Protein AF-A0A0K0GMZ4-F1 (afdb_monomer_lite)

Secondary structure (DSSP, 8-state):
-------SSHHHHHHHHHGGG----HHHHHHHHHHSPPPSS--PPP--

Foldseek 3Di:
DDDDDDDPDPVVVVVSVVCVVDDDDPVNVVVVCVVPPDDPDDDDDDPD

Structure (mmCIF, N/CA/C/O backbone):
data_AF-A0A0K0GMZ4-F1
#
_entry.id   AF-A0A0K0GMZ4-F1
#
loop_
_atom_site.group_PDB
_atom_site.id
_atom_site.type_symbol
_atom_site.label_atom_id
_atom_site.label_alt_id
_atom_site.label_comp_id
_atom_site.label_asym_id
_atom_site.label_entity_id
_atom_site.label_seq_id
_atom_site.pdbx_PDB_ins_code
_atom_site.Cartn_x
_atom_site.Cartn_y
_atom_site.Cartn_z
_atom_site.occupancy
_atom_site.B_iso_or_equiv
_atom_site.auth_seq_id
_atom_site.auth_comp_id
_atom_site.auth_asym_id
_atom_site.auth_atom_id
_atom_site.pdbx_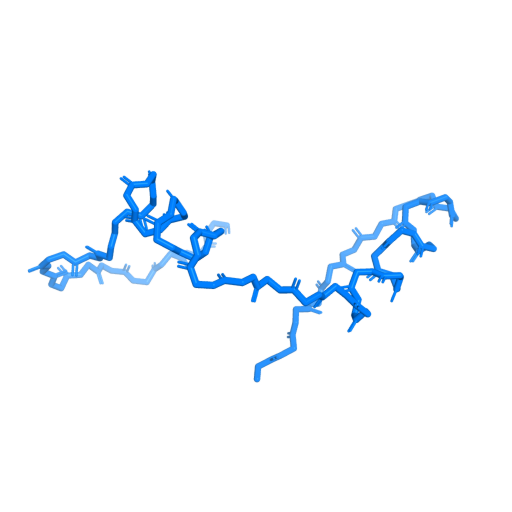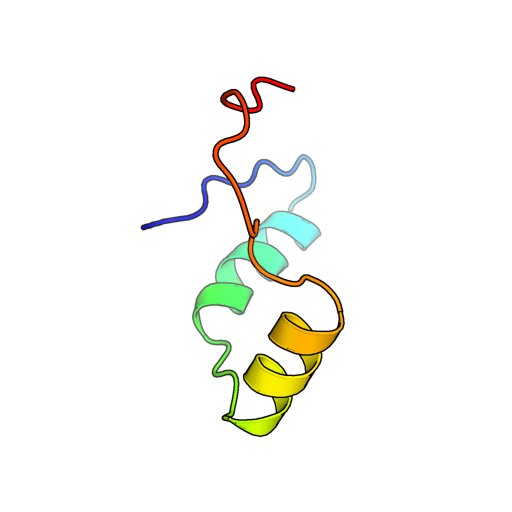PDB_model_num
ATOM 1 N N . MET A 1 1 ? -5.224 11.201 -0.727 1.00 51.22 1 MET A N 1
ATOM 2 C CA . MET A 1 1 ? -3.9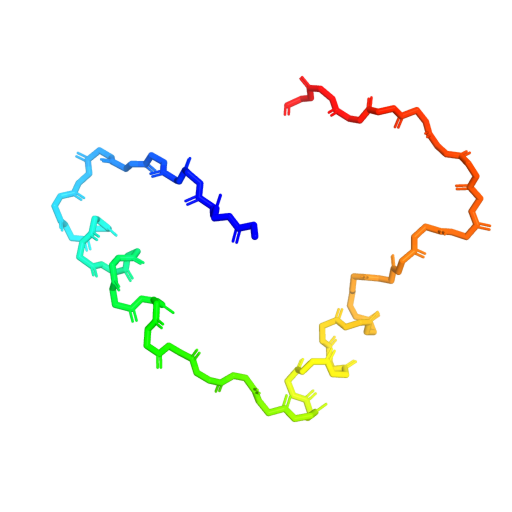59 10.739 -0.114 1.00 51.22 1 MET A CA 1
ATOM 3 C C . MET A 1 1 ? -3.129 10.114 -1.219 1.00 51.22 1 MET A C 1
ATOM 5 O O . MET A 1 1 ? -3.703 9.378 -2.008 1.00 51.22 1 MET A O 1
ATOM 9 N N . ILE A 1 2 ? -1.846 10.452 -1.332 1.00 74.38 2 ILE A N 1
ATOM 10 C CA . ILE A 1 2 ? -0.938 9.894 -2.347 1.00 74.38 2 ILE A CA 1
ATOM 11 C C . ILE A 1 2 ? 0.210 9.231 -1.582 1.00 74.38 2 ILE A C 1
ATOM 13 O O . ILE A 1 2 ? 0.794 9.871 -0.709 1.00 74.38 2 ILE A O 1
ATOM 17 N N . ALA A 1 3 ? 0.492 7.956 -1.856 1.00 89.19 3 ALA A N 1
ATOM 18 C CA . ALA A 1 3 ? 1.651 7.269 -1.291 1.00 89.19 3 ALA A CA 1
ATOM 19 C C . ALA A 1 3 ? 2.940 7.794 -1.951 1.00 89.19 3 ALA A C 1
ATOM 21 O O . ALA A 1 3 ? 2.987 7.943 -3.170 1.00 89.19 3 ALA A O 1
ATOM 22 N N . ILE A 1 4 ? 3.982 8.071 -1.159 1.00 90.19 4 ILE A N 1
ATOM 23 C CA . ILE A 1 4 ? 5.275 8.595 -1.636 1.00 90.19 4 ILE A CA 1
ATOM 24 C C . ILE A 1 4 ? 6.338 7.509 -1.439 1.00 90.19 4 ILE A C 1
ATOM 26 O O . ILE A 1 4 ? 7.148 7.561 -0.520 1.00 90.19 4 ILE A O 1
ATOM 30 N N . THR A 1 5 ? 6.275 6.460 -2.255 1.00 91.19 5 THR A N 1
ATOM 31 C CA . THR A 1 5 ? 7.187 5.310 -2.149 1.00 91.19 5 THR A CA 1
ATOM 32 C C . THR A 1 5 ? 8.537 5.606 -2.799 1.00 91.19 5 THR A C 1
ATOM 34 O O . THR A 1 5 ? 8.571 6.057 -3.945 1.00 91.19 5 THR A O 1
ATOM 37 N N . GLU A 1 6 ? 9.637 5.266 -2.131 1.00 90.94 6 GLU A N 1
ATOM 38 C CA . GLU A 1 6 ? 10.984 5.288 -2.714 1.00 90.94 6 GLU A CA 1
ATOM 39 C C . GLU A 1 6 ? 11.320 3.945 -3.385 1.00 90.94 6 GLU A C 1
ATOM 41 O O . GLU A 1 6 ? 10.914 2.880 -2.912 1.00 90.94 6 GLU A O 1
ATOM 46 N N . SER A 1 7 ? 12.090 3.967 -4.480 1.00 94.81 7 SER A N 1
ATOM 47 C CA . SER A 1 7 ? 12.740 2.750 -4.963 1.00 94.81 7 SER A CA 1
ATOM 48 C C . SER A 1 7 ? 14.061 2.986 -5.688 1.00 94.81 7 SER A C 1
ATOM 50 O O . SER A 1 7 ? 14.154 3.842 -6.562 1.00 94.81 7 SER A O 1
ATOM 52 N N . GLY A 1 8 ? 15.066 2.161 -5.375 1.00 94.69 8 GLY A N 1
ATOM 53 C CA . GLY A 1 8 ? 16.410 2.241 -5.958 1.00 94.69 8 GLY A CA 1
ATOM 54 C C . GLY A 1 8 ? 16.582 1.542 -7.312 1.00 94.69 8 GLY A C 1
ATOM 55 O O . GLY A 1 8 ? 17.662 1.607 -7.892 1.00 94.69 8 GLY A O 1
ATOM 56 N N . THR A 1 9 ? 15.555 0.857 -7.834 1.00 97.00 9 THR A N 1
ATOM 57 C CA . THR A 1 9 ? 15.633 0.173 -9.136 1.00 97.00 9 THR A CA 1
ATOM 58 C C . THR A 1 9 ? 14.556 0.658 -10.096 1.00 97.00 9 THR A C 1
ATOM 60 O O . THR A 1 9 ? 13.394 0.845 -9.735 1.00 97.00 9 THR A O 1
ATOM 63 N N . ALA A 1 10 ? 14.919 0.786 -11.373 1.00 96.25 10 ALA A N 1
ATOM 64 C CA . ALA A 1 10 ? 13.976 1.202 -12.409 1.00 96.25 10 ALA A CA 1
ATOM 65 C C . ALA A 1 10 ? 12.805 0.214 -12.583 1.00 96.25 10 ALA A C 1
ATOM 67 O O . ALA A 1 10 ? 11.717 0.611 -12.993 1.00 96.25 10 ALA A O 1
ATOM 68 N N . ALA A 1 11 ? 13.014 -1.071 -12.274 1.00 97.06 11 ALA A N 1
ATOM 69 C CA . ALA A 1 11 ? 11.958 -2.079 -12.317 1.00 97.06 11 ALA A CA 1
ATOM 70 C C . ALA A 1 11 ? 10.866 -1.801 -11.273 1.00 97.06 11 ALA A C 1
ATOM 72 O O . ALA A 1 11 ? 9.688 -1.769 -11.623 1.00 97.06 11 ALA A O 1
ATOM 73 N N . HIS A 1 12 ? 11.249 -1.524 -10.026 1.00 96.19 12 HIS A N 1
ATOM 74 C CA . HIS A 1 12 ? 10.295 -1.195 -8.969 1.00 96.19 12 HIS A CA 1
ATOM 75 C C . HIS A 1 12 ? 9.623 0.163 -9.185 1.00 96.19 12 HIS A C 1
ATOM 77 O O . HIS A 1 12 ? 8.428 0.279 -8.947 1.00 96.19 12 HIS A O 1
ATOM 83 N N . VAL A 1 13 ? 10.336 1.168 -9.708 1.00 95.94 13 VAL A N 1
ATOM 84 C CA . VAL A 1 13 ? 9.713 2.461 -10.058 1.00 95.94 13 VAL A CA 1
ATOM 85 C C . VAL A 1 13 ? 8.567 2.262 -11.056 1.00 95.94 13 VAL A C 1
ATOM 87 O O . VAL A 1 13 ? 7.481 2.809 -10.869 1.00 95.94 13 VAL A O 1
ATOM 90 N N . ARG A 1 14 ? 8.774 1.433 -12.088 1.00 96.56 14 ARG A N 1
ATOM 91 C CA . ARG A 1 14 ? 7.717 1.102 -13.056 1.00 96.56 14 ARG A CA 1
ATOM 92 C C . ARG A 1 14 ? 6.560 0.336 -12.414 1.00 96.56 14 ARG A C 1
ATOM 94 O O . ARG A 1 14 ? 5.413 0.623 -12.737 1.00 96.56 14 ARG A O 1
ATOM 101 N N . ALA A 1 15 ? 6.847 -0.598 -11.508 1.00 96.25 15 ALA A N 1
ATOM 102 C CA . ALA A 1 15 ? 5.811 -1.331 -10.782 1.00 96.25 15 ALA A CA 1
ATOM 103 C C . ALA A 1 15 ? 4.967 -0.403 -9.886 1.00 96.25 15 ALA A C 1
ATOM 105 O O . ALA A 1 15 ? 3.741 -0.456 -9.944 1.00 96.25 15 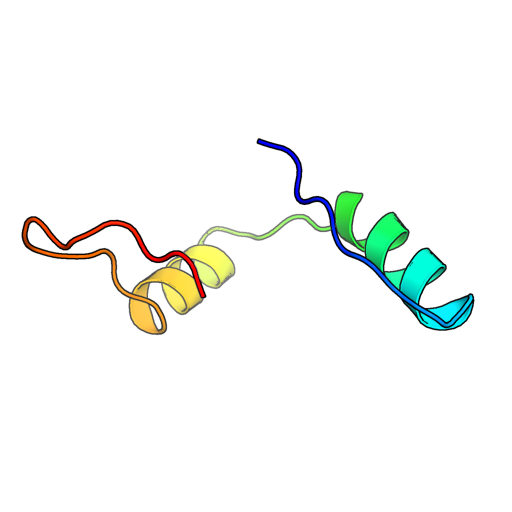ALA A O 1
ATOM 106 N N . ASN A 1 16 ? 5.603 0.505 -9.136 1.00 94.81 16 ASN A N 1
ATOM 107 C CA . ASN A 1 16 ? 4.915 1.491 -8.296 1.00 94.81 16 ASN A CA 1
ATOM 108 C C . ASN A 1 16 ? 4.023 2.416 -9.136 1.00 94.81 16 ASN A C 1
ATOM 110 O O . ASN A 1 16 ? 2.896 2.702 -8.746 1.00 94.81 16 ASN A O 1
ATOM 114 N N . ALA A 1 17 ? 4.494 2.844 -10.313 1.00 93.94 17 ALA A N 1
ATOM 115 C CA . ALA A 1 17 ? 3.690 3.645 -11.235 1.00 93.94 17 ALA A CA 1
ATOM 116 C C . AL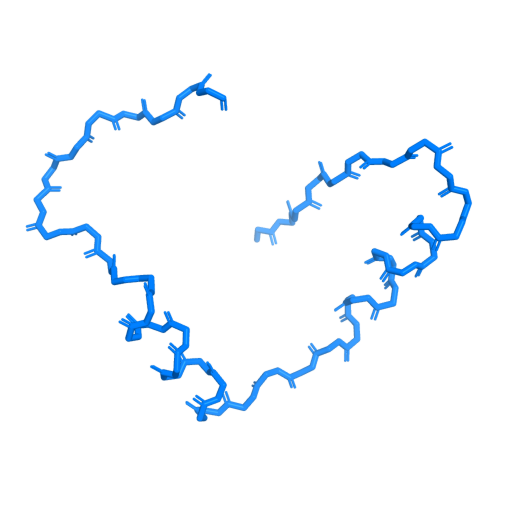A A 1 17 ? 2.487 2.863 -11.794 1.00 93.94 17 ALA A C 1
ATOM 118 O O . ALA A 1 17 ? 1.383 3.401 -11.868 1.00 93.94 17 ALA A O 1
ATOM 119 N N . ALA A 1 18 ? 2.679 1.590 -12.154 1.00 95.44 18 ALA A N 1
ATOM 120 C CA . ALA A 1 18 ? 1.601 0.729 -12.641 1.00 95.44 18 ALA A CA 1
ATOM 121 C C . ALA A 1 18 ? 0.522 0.471 -11.573 1.00 95.44 18 ALA A C 1
ATOM 123 O O . ALA A 1 18 ? -0.648 0.306 -11.918 1.00 95.44 18 ALA A O 1
ATOM 124 N N . ALA A 1 19 ? 0.886 0.503 -10.285 1.00 94.62 19 ALA A N 1
ATOM 125 C CA . ALA A 1 19 ? -0.051 0.308 -9.181 1.00 94.62 19 ALA A CA 1
ATOM 126 C C . ALA A 1 19 ? -1.178 1.358 -9.142 1.00 94.62 19 ALA A C 1
ATOM 128 O O . ALA A 1 19 ? -2.268 1.056 -8.665 1.00 94.62 19 ALA A O 1
ATOM 129 N N . CYS A 1 20 ? -0.971 2.556 -9.702 1.00 93.06 20 CYS A N 1
ATOM 130 C CA . CYS A 1 20 ? -2.016 3.581 -9.820 1.00 93.06 20 CYS A CA 1
ATOM 131 C C . CYS A 1 20 ? -3.224 3.135 -10.664 1.00 93.06 20 CYS A C 1
ATOM 133 O O . CYS A 1 20 ? -4.299 3.714 -10.532 1.00 93.06 20 CYS A O 1
ATOM 135 N N . GLY A 1 21 ? -3.046 2.146 -11.546 1.00 94.62 21 GLY A N 1
ATOM 136 C CA . GLY A 1 21 ? -4.120 1.579 -12.362 1.00 94.62 21 GLY A CA 1
ATOM 137 C C . GLY A 1 21 ? -4.855 0.406 -11.709 1.00 94.62 21 GLY A C 1
ATOM 138 O O . GLY A 1 21 ? -5.797 -0.109 -12.306 1.00 94.62 21 GLY A O 1
ATOM 139 N N . LEU A 1 22 ? -4.433 -0.045 -10.523 1.00 94.94 22 LEU A N 1
ATOM 140 C CA . LEU A 1 22 ? -5.084 -1.154 -9.830 1.00 94.94 22 LEU A CA 1
ATOM 141 C C . LEU A 1 22 ? -6.452 -0.721 -9.295 1.00 94.94 22 LEU A C 1
ATOM 143 O O . LEU A 1 22 ? -6.587 0.312 -8.640 1.00 94.94 22 LEU A O 1
ATOM 147 N N . GLN A 1 23 ? -7.459 -1.551 -9.549 1.00 96.69 23 GLN A N 1
ATOM 148 C CA . GLN A 1 23 ? -8.800 -1.407 -8.998 1.00 96.69 23 GLN A CA 1
ATOM 149 C C . GLN A 1 23 ? -9.060 -2.607 -8.097 1.00 96.69 23 GLN A C 1
ATOM 151 O O . GLN A 1 23 ? -9.100 -3.735 -8.578 1.00 96.69 23 GLN A O 1
ATOM 156 N N . LEU A 1 24 ? -9.192 -2.348 -6.799 1.00 96.19 24 LEU A N 1
ATOM 157 C CA . LEU A 1 24 ? -9.563 -3.364 -5.821 1.00 96.19 24 LEU A CA 1
ATOM 158 C C . LEU A 1 24 ? -11.082 -3.468 -5.765 1.00 96.19 24 LEU A C 1
ATOM 160 O O . LEU A 1 24 ? -11.771 -2.440 -5.709 1.00 96.19 24 LEU A O 1
ATOM 164 N N . ASP A 1 25 ? -11.596 -4.692 -5.785 1.00 97.50 25 ASP A N 1
ATOM 165 C CA . ASP A 1 25 ? -13.025 -4.931 -5.634 1.00 97.50 25 ASP A CA 1
ATOM 166 C C . ASP A 1 25 ? -13.440 -5.014 -4.150 1.00 97.50 25 ASP A C 1
ATOM 168 O O . ASP A 1 25 ? -12.636 -4.897 -3.222 1.00 97.50 25 ASP A O 1
ATOM 172 N N . ALA A 1 26 ? -14.740 -5.183 -3.902 1.00 97.75 26 ALA A N 1
ATOM 173 C CA . ALA A 1 26 ? -15.266 -5.245 -2.540 1.00 97.75 26 ALA A CA 1
ATOM 174 C C . ALA A 1 26 ? -14.734 -6.447 -1.739 1.00 97.75 26 ALA A C 1
ATOM 176 O O . ALA A 1 26 ? -14.649 -6.376 -0.511 1.00 97.75 26 ALA A O 1
ATOM 177 N N . ARG A 1 27 ? -14.395 -7.550 -2.412 1.00 97.94 27 ARG A N 1
ATOM 178 C CA . ARG A 1 27 ? -13.838 -8.735 -1.768 1.00 97.94 27 ARG A CA 1
ATOM 179 C C . ARG A 1 27 ? -12.388 -8.483 -1.374 1.00 97.94 27 ARG A C 1
ATOM 181 O O . ARG A 1 27 ? -12.046 -8.781 -0.232 1.00 97.94 27 ARG A O 1
ATOM 188 N N . ASP A 1 28 ? -11.587 -7.900 -2.262 1.00 97.56 28 ASP A N 1
ATOM 189 C CA . ASP A 1 28 ? -10.191 -7.545 -1.977 1.00 97.56 28 ASP A CA 1
ATOM 190 C C . ASP A 1 28 ? -10.103 -6.650 -0.734 1.00 97.56 28 ASP A C 1
ATOM 192 O O . ASP A 1 28 ? -9.346 -6.920 0.201 1.00 97.56 28 ASP A O 1
ATOM 196 N N . LEU A 1 29 ? -10.950 -5.616 -0.681 1.00 96.75 29 LEU A N 1
ATOM 197 C CA . LEU A 1 29 ? -11.011 -4.698 0.456 1.00 96.75 29 LEU A CA 1
ATOM 198 C C . LEU A 1 29 ? -11.463 -5.402 1.747 1.00 96.75 29 LEU A C 1
ATOM 200 O O . LEU A 1 29 ? -10.876 -5.173 2.803 1.00 96.75 29 LEU A O 1
ATOM 204 N N . ALA A 1 30 ? -12.449 -6.302 1.678 1.00 97.25 30 ALA A N 1
ATOM 205 C CA . ALA A 1 30 ? -12.900 -7.064 2.845 1.00 97.25 30 ALA A CA 1
ATOM 206 C C . ALA A 1 30 ? -11.826 -8.036 3.371 1.00 97.25 30 ALA A C 1
ATOM 208 O O . ALA A 1 30 ? -11.698 -8.233 4.584 1.00 97.25 30 ALA A O 1
ATOM 209 N N . GLU A 1 31 ? -11.045 -8.645 2.476 1.00 97.75 31 GLU A N 1
ATOM 210 C CA . GLU A 1 31 ? -9.905 -9.487 2.847 1.00 97.75 31 GLU A CA 1
ATOM 211 C C . GLU A 1 31 ? -8.805 -8.649 3.523 1.00 97.75 31 GLU A C 1
ATOM 213 O O . GLU A 1 31 ? -8.276 -9.061 4.563 1.00 97.75 31 GLU A O 1
ATOM 218 N N . MET A 1 32 ? -8.530 -7.441 3.015 1.00 96.69 32 MET A N 1
ATOM 219 C CA . MET A 1 32 ? -7.593 -6.495 3.633 1.00 96.69 32 MET A CA 1
ATOM 220 C C . MET A 1 32 ? -8.044 -6.046 5.025 1.00 96.69 32 MET A C 1
ATOM 222 O O . MET A 1 32 ? -7.245 -6.110 5.957 1.00 96.69 32 MET A O 1
ATOM 226 N N . ASP A 1 33 ? -9.308 -5.661 5.202 1.00 96.38 33 ASP A N 1
ATOM 227 C CA . ASP A 1 33 ? -9.844 -5.246 6.506 1.00 96.38 33 ASP A CA 1
ATOM 228 C C . ASP A 1 33 ? -9.789 -6.380 7.540 1.00 96.38 33 ASP A C 1
ATOM 230 O O . ASP A 1 33 ? -9.537 -6.152 8.728 1.00 96.38 33 ASP A O 1
ATOM 234 N N . ARG A 1 34 ? -10.000 -7.628 7.099 1.00 96.50 34 ARG A N 1
ATOM 235 C CA . ARG A 1 34 ? -9.882 -8.809 7.964 1.00 96.50 34 ARG A CA 1
ATOM 236 C C . ARG A 1 34 ? -8.434 -9.066 8.386 1.00 96.50 34 ARG A C 1
ATOM 238 O O . ARG A 1 34 ? -8.209 -9.465 9.530 1.00 96.50 34 ARG A O 1
ATOM 245 N N . ALA A 1 35 ? -7.478 -8.888 7.476 1.00 97.75 35 ALA A N 1
ATOM 246 C CA . ALA A 1 35 ? -6.057 -9.122 7.734 1.00 97.75 35 ALA A CA 1
ATOM 247 C C . ALA A 1 35 ? -5.393 -7.971 8.516 1.00 97.75 35 ALA A C 1
ATOM 249 O O . ALA A 1 35 ? -4.547 -8.221 9.375 1.00 97.75 35 ALA A O 1
ATOM 250 N N . PHE A 1 36 ? -5.806 -6.727 8.257 1.00 95.56 36 PHE A N 1
ATOM 251 C CA . PHE A 1 36 ? -5.263 -5.491 8.828 1.00 95.56 36 PHE A CA 1
ATOM 252 C C . PHE A 1 36 ? -6.375 -4.666 9.498 1.00 95.56 36 PHE A C 1
ATOM 254 O O . PHE A 1 36 ? -6.727 -3.582 9.028 1.00 95.56 36 PHE A O 1
ATOM 261 N N . PRO A 1 37 ? -6.956 -5.159 10.604 1.00 94.38 37 PRO A N 1
ATOM 262 C CA . PRO A 1 37 ? -8.105 -4.518 11.223 1.00 94.38 37 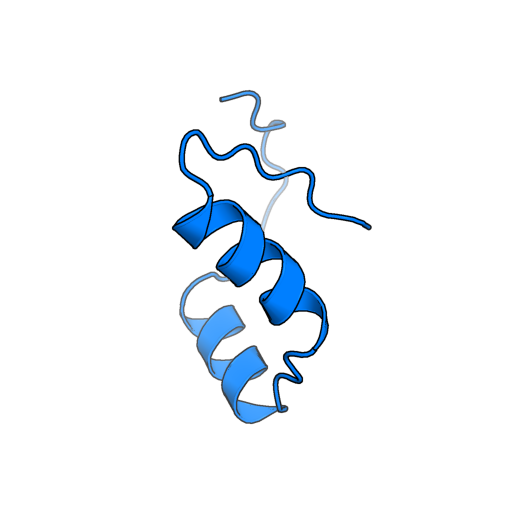PRO A CA 1
ATOM 263 C C . PRO A 1 37 ? -7.778 -3.116 11.739 1.00 94.38 37 PRO A C 1
ATOM 265 O O . PRO A 1 37 ? -6.715 -2.870 12.317 1.00 94.38 37 PRO A O 1
ATOM 268 N N . ALA A 1 38 ? -8.747 -2.210 11.609 1.00 93.19 38 ALA A N 1
ATOM 269 C CA . ALA A 1 38 ? -8.619 -0.848 12.105 1.00 93.19 38 ALA A CA 1
ATOM 270 C C . ALA A 1 38 ? -8.374 -0.800 13.636 1.00 93.19 38 ALA A C 1
ATOM 272 O O . ALA A 1 38 ? -8.900 -1.631 14.392 1.00 93.19 38 ALA A O 1
ATOM 273 N N . PRO A 1 39 ? -7.626 0.201 14.136 1.00 95.12 39 PRO A N 1
ATOM 274 C CA . PRO A 1 39 ? -7.384 0.370 15.566 1.00 95.12 39 PRO A CA 1
ATOM 275 C C . PRO A 1 39 ? -8.688 0.620 16.337 1.00 95.12 39 PRO A C 1
ATOM 277 O O . PRO A 1 39 ? -9.445 1.534 16.024 1.00 95.12 39 PRO A O 1
ATOM 280 N N . LYS A 1 40 ? -8.939 -0.154 17.400 1.00 95.38 40 LYS A N 1
ATOM 281 C CA . LYS A 1 40 ? -10.186 -0.072 18.199 1.00 95.38 40 LYS A CA 1
ATOM 282 C C . LYS A 1 40 ? -10.145 0.943 19.345 1.00 95.38 40 LYS A C 1
ATOM 284 O O . LYS A 1 40 ? -11.120 1.106 20.072 1.00 95.38 40 LYS A O 1
ATOM 289 N N . ARG A 1 41 ? -8.998 1.583 19.561 1.00 96.06 41 ARG A N 1
ATOM 290 C CA . ARG A 1 41 ? -8.775 2.575 20.618 1.00 96.06 41 ARG A CA 1
ATOM 291 C C . ARG A 1 41 ? -7.722 3.574 20.172 1.00 96.06 41 ARG A C 1
ATOM 293 O O . ARG A 1 41 ? -6.935 3.288 19.273 1.00 96.06 41 ARG A O 1
ATOM 300 N N . LYS A 1 42 ? -7.663 4.715 20.858 1.00 94.44 42 LYS A N 1
ATOM 301 C CA . LYS A 1 42 ? -6.603 5.702 20.653 1.00 94.44 42 LYS A CA 1
ATOM 302 C C . LYS A 1 42 ? -5.234 5.042 20.854 1.00 94.44 42 LYS A C 1
ATOM 304 O O . LYS A 1 42 ? -4.970 4.443 21.900 1.00 94.44 42 LYS A O 1
ATOM 309 N N . GLN A 1 43 ? -4.385 5.173 19.845 1.00 94.81 43 GLN A N 1
ATOM 310 C CA . GLN A 1 43 ? -2.987 4.765 19.864 1.00 94.81 43 GLN A CA 1
ATOM 311 C C . GLN A 1 43 ? -2.108 5.975 19.518 1.00 94.81 43 GLN A C 1
ATOM 313 O O . GLN A 1 43 ? -2.595 6.898 18.858 1.00 94.81 43 GLN A O 1
ATOM 318 N N . PRO A 1 44 ? -0.861 6.032 20.015 1.00 94.31 44 PRO A N 1
ATOM 319 C CA . PRO A 1 44 ? 0.078 7.081 19.634 1.00 94.31 44 PRO A CA 1
ATOM 320 C C . PRO A 1 44 ? 0.365 7.038 18.127 1.00 94.31 44 PRO A C 1
ATOM 322 O O . PRO A 1 44 ? 0.180 6.006 17.484 1.00 94.31 44 PRO A O 1
ATOM 325 N N . LEU A 1 45 ? 0.813 8.169 17.578 1.00 95.69 45 LEU A N 1
ATOM 326 C CA . LEU A 1 45 ? 1.242 8.254 16.185 1.00 95.69 45 LEU A CA 1
ATOM 327 C C . LEU A 1 45 ? 2.476 7.371 15.974 1.00 95.69 45 LEU A C 1
ATOM 329 O O . LEU A 1 45 ? 3.430 7.462 16.748 1.00 95.69 45 LEU A O 1
ATOM 333 N N . ASP A 1 46 ? 2.446 6.537 14.937 1.00 93.06 46 ASP A N 1
ATOM 334 C CA . ASP A 1 46 ? 3.624 5.778 14.528 1.00 93.06 46 ASP A CA 1
ATOM 335 C C . ASP A 1 46 ? 4.550 6.688 13.714 1.00 93.06 46 ASP A C 1
ATOM 337 O O . ASP A 1 46 ? 4.107 7.372 12.792 1.00 93.06 46 ASP A O 1
ATOM 341 N N . LEU A 1 47 ? 5.818 6.737 14.112 1.00 92.00 47 LEU A N 1
ATOM 342 C CA . LEU A 1 47 ? 6.866 7.582 13.521 1.00 92.00 47 LEU A CA 1
ATOM 343 C C . LEU A 1 47 ? 8.063 6.745 13.053 1.00 92.00 47 LEU A C 1
ATOM 345 O O . LEU A 1 47 ? 9.149 7.287 12.852 1.00 92.00 47 LEU A O 1
ATOM 349 N N . ARG A 1 48 ? 7.884 5.424 12.991 1.00 72.19 48 ARG A N 1
ATOM 350 C CA . ARG A 1 48 ? 8.908 4.490 12.533 1.00 72.19 48 ARG A CA 1
ATOM 351 C C . ARG A 1 48 ? 9.042 4.489 11.020 1.00 72.19 48 ARG A C 1
ATOM 353 O O . ARG A 1 48 ? 8.026 4.741 10.337 1.00 72.19 48 ARG A O 1
#

Radius of gyration: 14.79 Å; chains: 1; bounding box: 32×20×34 Å

Organism: Xanthomonas oryzae pv. oryzae (strain PXO99A) (NCBI:txid360094)

pLDDT: mean 93.38, std 7.81, range [51.22, 97.94]

Sequence (48 aa):
MIAITESGTAAHVRANAAACGLQLDARDLAEMDRAFPAPKRKQPLDLR